Protein AF-A0A350UHZ2-F1 (afdb_monomer_lite)

Radius of gyration: 12.31 Å; chains: 1; bounding box: 33×35×21 Å

pLDDT: mean 82.24, std 12.41, range [42.47, 96.19]

Secondary structure (DSSP, 8-state):
-----HHHHHHHHHHTTTEEEEEEESSSSS-EEEEEESSHHHHHHHHHHHT-TT----S-PPP--

Sequence (65 aa):
PHTTNPAIDQQLAEARPWIRGAKLAGAGGGGFFIMLARDEAAARALRARLKAPRTNLARHGLVVS

Foldseek 3Di:
DQLADPVNVVLLVQLVVFFPDWDADDPSVDDDIDTHGPDPVSVVVSCVSVVDPDDDDDPDDDDDD

Structure (mmCIF, N/CA/C/O backbone):
data_AF-A0A350UHZ2-F1
#
_entry.id   AF-A0A350UHZ2-F1
#
loop_
_atom_site.group_PDB
_atom_site.id
_atom_site.type_symbol
_atom_site.label_atom_id
_atom_site.label_alt_id
_atom_site.label_comp_id
_atom_site.label_asym_id
_atom_site.label_entity_id
_atom_site.label_seq_id
_atom_site.pdbx_PDB_ins_code
_atom_site.Cartn_x
_atom_site.Cartn_y
_atom_site.Cartn_z
_atom_site.occupancy
_atom_site.B_iso_or_equiv
_atom_site.auth_seq_id
_atom_site.auth_comp_id
_atom_site.auth_asym_id
_atom_site.auth_atom_id
_atom_site.pdbx_PDB_model_num
ATOM 1 N N . PRO A 1 1 ? 20.219 -0.433 -4.777 1.00 42.47 1 PRO A N 1
ATOM 2 C CA . PRO A 1 1 ? 20.144 0.295 -3.486 1.00 42.47 1 PRO A CA 1
ATOM 3 C C . PRO A 1 1 ? 19.505 1.678 -3.710 1.00 42.47 1 PRO A C 1
ATOM 5 O O . PRO A 1 1 ? 19.919 2.360 -4.637 1.00 42.47 1 PRO A O 1
ATOM 8 N N . HIS A 1 2 ? 18.484 2.044 -2.921 1.00 50.41 2 HIS A N 1
ATOM 9 C CA . HIS A 1 2 ? 17.662 3.277 -3.036 1.00 50.41 2 HIS A CA 1
ATOM 10 C C . HIS A 1 2 ? 16.523 3.282 -4.076 1.00 50.41 2 HIS A C 1
ATOM 12 O O . HIS A 1 2 ? 16.190 4.307 -4.656 1.00 50.41 2 HIS A O 1
ATOM 18 N N . THR A 1 3 ? 15.869 2.142 -4.285 1.00 51.09 3 THR A N 1
ATOM 19 C CA . THR A 1 3 ? 14.675 1.984 -5.137 1.00 51.09 3 THR A CA 1
ATOM 20 C C . THR A 1 3 ? 13.364 2.332 -4.408 1.00 51.09 3 THR A C 1
ATOM 22 O O . THR A 1 3 ? 12.383 1.594 -4.462 1.00 51.09 3 THR A O 1
ATOM 25 N N . THR A 1 4 ? 13.369 3.441 -3.674 1.00 59.41 4 THR A N 1
ATOM 26 C CA . THR A 1 4 ? 12.180 4.108 -3.136 1.00 59.41 4 THR A CA 1
ATOM 27 C C . THR A 1 4 ? 12.455 5.608 -3.175 1.00 59.41 4 THR A C 1
ATOM 29 O O . THR A 1 4 ? 13.586 6.036 -2.936 1.00 59.41 4 THR A O 1
ATOM 32 N N . ASN A 1 5 ? 11.460 6.401 -3.566 1.00 72.56 5 ASN A N 1
ATOM 33 C CA . ASN A 1 5 ? 11.550 7.856 -3.522 1.00 72.56 5 ASN A CA 1
ATOM 34 C C . ASN A 1 5 ? 10.758 8.378 -2.304 1.00 72.56 5 ASN A C 1
ATOM 36 O O . ASN A 1 5 ? 9.882 7.671 -1.798 1.00 72.56 5 ASN A O 1
ATOM 40 N N . PRO A 1 6 ? 10.996 9.619 -1.847 1.00 81.56 6 PRO A N 1
ATOM 41 C CA . PRO A 1 6 ? 10.316 10.160 -0.667 1.00 81.56 6 PRO A CA 1
ATOM 42 C C . PRO A 1 6 ? 8.780 10.118 -0.737 1.00 81.56 6 PRO A C 1
ATOM 44 O O . PRO A 1 6 ? 8.120 9.967 0.288 1.00 81.56 6 PRO A O 1
ATOM 47 N N . ALA A 1 7 ? 8.194 10.209 -1.936 1.00 80.38 7 ALA A N 1
ATOM 48 C CA . ALA A 1 7 ? 6.746 10.125 -2.114 1.00 80.38 7 ALA A CA 1
ATOM 49 C C . ALA A 1 7 ? 6.213 8.697 -1.888 1.00 80.38 7 ALA A C 1
ATOM 51 O O . ALA A 1 7 ? 5.166 8.522 -1.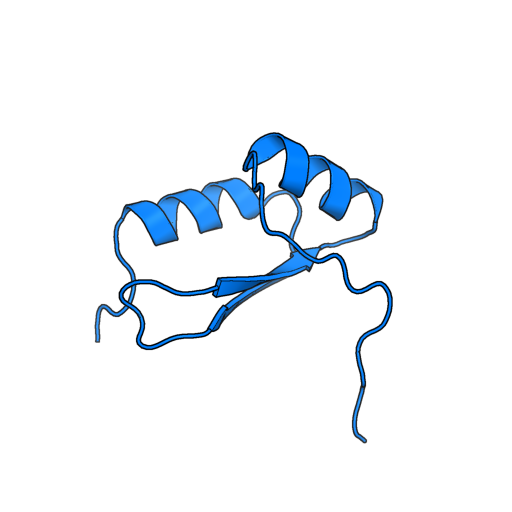266 1.00 80.38 7 ALA A O 1
ATOM 52 N N . ILE A 1 8 ? 6.946 7.677 -2.343 1.00 81.56 8 ILE A N 1
ATOM 53 C CA . ILE A 1 8 ? 6.650 6.256 -2.108 1.00 81.56 8 ILE A CA 1
ATOM 54 C C . ILE A 1 8 ? 6.730 5.953 -0.606 1.00 81.56 8 ILE A C 1
ATOM 56 O O . ILE A 1 8 ? 5.820 5.325 -0.056 1.00 81.56 8 ILE A O 1
ATOM 60 N N . ASP A 1 9 ? 7.767 6.449 0.071 1.00 85.75 9 ASP A N 1
ATOM 61 C CA . ASP A 1 9 ? 7.928 6.279 1.518 1.00 85.75 9 ASP A CA 1
ATOM 62 C C . ASP A 1 9 ? 6.804 6.969 2.301 1.00 85.75 9 ASP A C 1
ATOM 64 O O . ASP A 1 9 ? 6.239 6.375 3.223 1.00 85.75 9 ASP A O 1
ATOM 68 N N . GLN A 1 10 ? 6.417 8.185 1.904 1.00 87.19 10 GLN A N 1
ATOM 69 C CA . GLN A 1 10 ? 5.302 8.899 2.524 1.00 87.19 10 GLN A CA 1
ATOM 70 C C . GLN A 1 10 ? 3.983 8.137 2.353 1.00 87.19 10 GLN A C 1
ATOM 72 O O . GLN A 1 10 ? 3.255 7.948 3.326 1.00 87.19 10 GLN A O 1
ATOM 77 N N . GLN A 1 11 ? 3.681 7.644 1.150 1.00 86.12 11 GLN A N 1
ATOM 78 C CA . GLN A 1 11 ? 2.472 6.851 0.914 1.00 86.12 11 GLN A CA 1
ATOM 79 C C . GLN A 1 11 ? 2.453 5.573 1.760 1.00 86.12 11 GLN A C 1
ATOM 81 O O . GLN A 1 11 ? 1.409 5.199 2.299 1.00 86.12 11 GLN A O 1
ATOM 86 N N . LEU A 1 12 ? 3.602 4.910 1.913 1.00 87.88 12 LEU A N 1
ATOM 87 C CA . LEU A 1 12 ? 3.713 3.719 2.748 1.00 87.88 12 LEU A CA 1
ATOM 88 C C . LEU A 1 12 ? 3.537 4.044 4.238 1.00 87.88 12 LEU A C 1
ATOM 90 O O . LEU A 1 12 ? 2.854 3.301 4.948 1.00 87.88 12 LEU A O 1
ATOM 94 N N . ALA A 1 13 ? 4.120 5.149 4.709 1.00 90.75 13 ALA A N 1
ATOM 95 C CA . ALA A 1 13 ? 3.962 5.630 6.078 1.00 90.75 13 ALA A CA 1
ATOM 96 C C . ALA A 1 13 ? 2.497 5.967 6.382 1.00 90.75 13 ALA A C 1
ATOM 98 O O . ALA A 1 13 ? 1.958 5.519 7.394 1.00 90.75 13 ALA A O 1
ATOM 99 N N . GLU A 1 14 ? 1.827 6.668 5.465 1.00 91.56 14 GLU A N 1
ATOM 100 C CA . GLU A 1 14 ? 0.402 6.968 5.564 1.00 91.56 14 GLU A CA 1
ATOM 101 C C . GLU A 1 14 ? -0.444 5.694 5.582 1.00 91.56 14 GLU A C 1
ATOM 103 O O . GLU A 1 14 ? -1.416 5.640 6.321 1.00 91.56 14 GLU A O 1
ATOM 108 N N . ALA A 1 15 ? -0.072 4.650 4.836 1.00 93.44 15 ALA A N 1
ATOM 109 C CA . ALA A 1 15 ? -0.823 3.397 4.765 1.00 93.44 15 ALA A CA 1
ATOM 110 C C . ALA A 1 15 ? -0.686 2.494 6.008 1.00 93.44 15 ALA A C 1
ATOM 112 O O . ALA A 1 15 ? -1.564 1.657 6.252 1.00 93.44 15 ALA A O 1
ATOM 113 N N . ARG A 1 16 ? 0.383 2.643 6.812 1.00 94.19 16 ARG A N 1
ATOM 114 C CA . ARG A 1 16 ? 0.695 1.769 7.967 1.00 94.19 16 ARG A CA 1
ATOM 115 C C . ARG A 1 16 ? -0.459 1.515 8.949 1.00 94.19 16 ARG A C 1
ATOM 117 O O . ARG A 1 16 ? -0.527 0.392 9.456 1.00 94.19 16 ARG A O 1
ATOM 124 N N . PRO A 1 17 ? -1.380 2.458 9.227 1.00 95.81 17 PRO A N 1
ATOM 125 C CA . PRO A 1 17 ? -2.543 2.232 10.084 1.00 95.81 17 PRO A CA 1
ATOM 126 C C . PRO A 1 17 ? -3.573 1.230 9.540 1.00 95.81 17 PRO A C 1
ATOM 128 O O . PRO A 1 17 ? -4.380 0.732 10.326 1.00 95.81 17 PRO A O 1
ATOM 131 N N . TRP A 1 18 ? -3.513 0.838 8.267 1.00 96.19 18 TRP A N 1
ATOM 132 C CA . TRP A 1 18 ? -4.508 -0.055 7.655 1.00 96.19 18 TRP A CA 1
ATOM 133 C C . TRP A 1 18 ? -3.941 -1.356 7.094 1.00 96.19 18 TRP A C 1
ATOM 135 O O . TRP A 1 18 ? -4.713 -2.248 6.740 1.00 96.19 18 TRP A O 1
ATOM 145 N N . ILE A 1 19 ? -2.617 -1.496 7.029 1.00 95.38 19 ILE A N 1
ATOM 146 C CA . ILE A 1 19 ? -1.964 -2.623 6.354 1.00 95.38 19 ILE A CA 1
ATOM 147 C C . ILE A 1 19 ? -1.155 -3.492 7.321 1.00 95.38 19 ILE A C 1
ATOM 149 O O . ILE A 1 19 ? -0.619 -3.020 8.322 1.00 95.38 19 ILE A O 1
ATOM 153 N N . ARG A 1 20 ? -1.058 -4.784 7.008 1.00 95.38 20 ARG A N 1
ATOM 154 C CA . ARG A 1 20 ? -0.103 -5.735 7.599 1.00 95.38 20 ARG A CA 1
ATOM 155 C C . ARG A 1 20 ? 1.257 -5.661 6.910 1.00 95.38 20 ARG A C 1
ATOM 157 O O . ARG A 1 20 ? 2.275 -5.916 7.537 1.00 95.38 20 ARG A O 1
ATOM 164 N N . GLY A 1 21 ? 1.269 -5.293 5.633 1.00 92.44 21 GLY A N 1
ATOM 165 C CA . GLY A 1 21 ? 2.480 -5.141 4.843 1.00 92.44 21 GLY A CA 1
ATOM 166 C C . GLY A 1 21 ? 2.169 -4.614 3.450 1.00 92.44 21 GLY A C 1
ATOM 167 O O . GLY A 1 21 ? 1.012 -4.582 3.025 1.00 92.44 21 GLY A O 1
ATOM 168 N N . ALA A 1 22 ? 3.213 -4.200 2.744 1.00 91.62 22 ALA A N 1
ATOM 169 C CA . ALA A 1 22 ? 3.126 -3.801 1.352 1.00 91.62 22 ALA A CA 1
ATOM 170 C C . ALA A 1 22 ? 4.372 -4.243 0.593 1.00 91.62 22 ALA A C 1
ATOM 172 O O . ALA A 1 22 ? 5.459 -4.358 1.160 1.00 91.62 22 ALA A O 1
ATOM 173 N N . LYS A 1 23 ? 4.204 -4.442 -0.709 1.00 88.06 23 LYS A N 1
ATOM 174 C CA . LYS A 1 23 ? 5.280 -4.669 -1.659 1.00 88.06 23 LYS A CA 1
ATOM 175 C C . LYS A 1 23 ? 5.120 -3.697 -2.815 1.00 88.06 23 LYS A C 1
ATOM 177 O O . LYS A 1 23 ? 4.045 -3.613 -3.407 1.00 88.06 23 LYS A O 1
ATOM 182 N N . LEU A 1 24 ? 6.186 -2.974 -3.136 1.00 84.50 24 LEU A N 1
ATOM 183 C CA . LEU A 1 24 ? 6.266 -2.222 -4.380 1.00 84.50 24 LEU A CA 1
ATOM 184 C C . LEU A 1 24 ? 6.597 -3.213 -5.501 1.00 84.50 24 LEU A C 1
ATOM 186 O O . LEU A 1 24 ? 7.650 -3.850 -5.483 1.00 84.50 24 LEU A O 1
ATOM 190 N N . ALA A 1 25 ? 5.671 -3.385 -6.436 1.00 80.19 25 ALA A N 1
ATOM 191 C CA . ALA A 1 25 ? 5.866 -4.171 -7.643 1.00 80.19 25 ALA A CA 1
ATOM 192 C C . ALA A 1 25 ? 6.264 -3.225 -8.787 1.00 80.19 25 ALA A C 1
ATOM 194 O O . ALA A 1 25 ? 5.488 -2.354 -9.187 1.00 80.19 25 ALA A O 1
ATOM 195 N N . GLY A 1 26 ? 7.491 -3.383 -9.286 1.00 73.12 26 GLY A N 1
ATOM 196 C CA . GLY A 1 26 ? 8.089 -2.533 -10.318 1.00 73.12 26 GLY A CA 1
ATOM 197 C C . GLY A 1 26 ? 9.601 -2.384 -10.127 1.00 73.12 26 GLY A C 1
ATOM 198 O O . GLY A 1 26 ? 10.171 -2.945 -9.195 1.00 73.12 26 GLY A O 1
ATOM 199 N N . ALA A 1 27 ? 10.254 -1.598 -10.987 1.00 68.25 27 ALA A N 1
ATOM 200 C CA . ALA A 1 27 ? 11.706 -1.374 -10.951 1.00 68.25 27 ALA A CA 1
ATOM 201 C C . ALA A 1 27 ? 12.183 -0.462 -9.796 1.00 68.25 27 ALA A C 1
ATOM 203 O O . ALA A 1 27 ? 13.367 -0.146 -9.714 1.00 68.25 27 ALA A O 1
ATOM 204 N N . GLY A 1 28 ? 11.281 -0.020 -8.907 1.00 56.78 28 GLY A N 1
ATOM 205 C CA . GLY A 1 28 ? 11.631 0.736 -7.700 1.00 56.78 28 GLY A CA 1
ATOM 206 C C . GLY A 1 28 ? 11.566 2.265 -7.793 1.00 56.78 28 GLY A C 1
ATOM 207 O O . GLY A 1 28 ? 11.610 2.941 -6.776 1.00 56.78 28 GLY A O 1
ATOM 208 N N . GLY A 1 29 ? 11.410 2.838 -8.987 1.00 57.91 29 GLY A N 1
ATOM 209 C CA . GLY A 1 29 ? 11.164 4.281 -9.167 1.00 57.91 29 GLY A CA 1
ATOM 210 C C . GLY A 1 29 ? 9.680 4.667 -9.264 1.00 57.91 29 GLY A C 1
ATOM 211 O O . GLY A 1 29 ? 9.352 5.845 -9.361 1.00 57.91 29 GLY A O 1
ATOM 212 N N . GLY A 1 30 ? 8.787 3.673 -9.279 1.00 65.50 30 GLY A N 1
ATOM 213 C CA . GLY A 1 30 ? 7.352 3.798 -9.539 1.00 65.50 30 GLY A CA 1
ATOM 214 C C . GLY A 1 30 ? 6.731 2.426 -9.832 1.00 65.50 30 GLY A C 1
ATOM 215 O O . GLY A 1 30 ? 7.429 1.409 -9.795 1.00 65.50 30 GLY A O 1
ATOM 216 N N . GLY A 1 31 ? 5.426 2.384 -10.114 1.00 79.19 31 GLY A N 1
ATOM 217 C CA . GLY A 1 31 ? 4.695 1.147 -10.410 1.00 79.19 31 GLY A CA 1
ATOM 218 C C . GLY A 1 31 ? 3.447 0.992 -9.548 1.00 79.19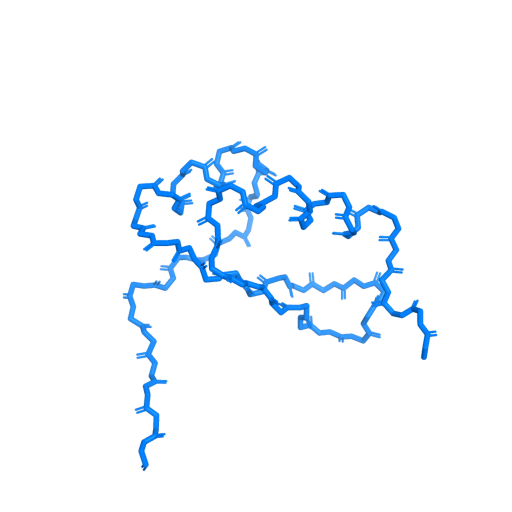 31 GLY A C 1
ATOM 219 O O . GLY A 1 31 ? 2.697 1.949 -9.362 1.00 79.19 31 GLY A O 1
ATOM 220 N N . PHE A 1 32 ? 3.226 -0.214 -9.022 1.00 80.75 32 PHE A N 1
ATOM 221 C CA . PHE A 1 32 ? 2.046 -0.530 -8.220 1.00 80.75 32 PHE A CA 1
ATOM 222 C C . PHE A 1 32 ? 2.446 -0.991 -6.826 1.00 80.75 32 PHE A C 1
ATOM 224 O O . PHE A 1 32 ? 3.340 -1.819 -6.658 1.00 80.75 32 PHE A O 1
ATOM 231 N N . PHE A 1 33 ? 1.730 -0.508 -5.817 1.00 86.38 33 PHE A N 1
ATOM 232 C CA . PHE A 1 33 ? 1.766 -1.130 -4.505 1.00 86.38 33 PHE A CA 1
ATOM 233 C C . PHE A 1 33 ? 0.774 -2.283 -4.442 1.00 86.38 33 PHE A C 1
ATOM 235 O O . PHE A 1 33 ? -0.415 -2.117 -4.716 1.00 86.38 33 PHE A O 1
ATOM 242 N N . ILE A 1 34 ? 1.257 -3.434 -3.992 1.00 89.31 34 ILE A N 1
ATOM 243 C CA . ILE A 1 34 ? 0.418 -4.504 -3.469 1.00 89.31 34 ILE A CA 1
ATOM 244 C C . ILE A 1 34 ? 0.422 -4.336 -1.955 1.00 89.31 34 ILE A C 1
ATOM 246 O O . ILE A 1 34 ? 1.465 -4.479 -1.321 1.00 89.31 34 ILE A O 1
ATOM 250 N N . MET A 1 35 ? -0.726 -3.996 -1.375 1.00 91.56 35 MET A N 1
ATOM 251 C CA . MET A 1 35 ? -0.872 -3.787 0.064 1.00 91.56 35 MET A CA 1
ATOM 252 C C . MET A 1 35 ? -1.827 -4.821 0.647 1.00 91.56 35 MET A C 1
ATOM 254 O O . MET A 1 35 ? -2.928 -5.011 0.133 1.00 91.56 35 MET A O 1
ATOM 258 N N . LEU A 1 36 ? -1.420 -5.4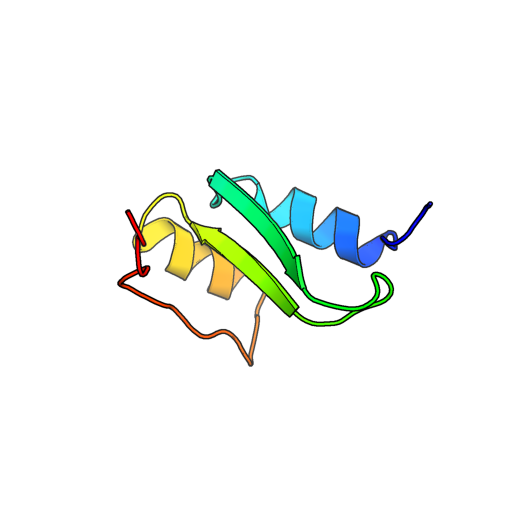59 1.741 1.00 93.44 36 LEU A N 1
ATOM 259 C CA . LEU A 1 36 ? -2.262 -6.389 2.479 1.00 93.44 36 LEU A CA 1
ATOM 260 C C . LEU A 1 36 ? -2.958 -5.629 3.606 1.00 93.44 36 LEU A C 1
ATOM 262 O O . LEU A 1 36 ? -2.332 -5.324 4.621 1.00 93.44 36 LEU A O 1
ATOM 266 N N . ALA A 1 37 ? -4.236 -5.301 3.426 1.00 94.62 37 ALA A N 1
ATOM 267 C CA . ALA A 1 37 ? -5.034 -4.683 4.479 1.00 94.62 37 ALA A CA 1
ATOM 268 C C . ALA A 1 37 ? -5.228 -5.647 5.663 1.00 94.62 37 ALA A C 1
ATOM 270 O O . ALA A 1 37 ? -5.206 -6.865 5.494 1.00 94.62 37 ALA A O 1
ATOM 271 N N . ARG A 1 38 ? -5.415 -5.106 6.872 1.00 94.44 38 ARG A N 1
ATOM 272 C CA . ARG A 1 38 ? -5.690 -5.923 8.070 1.00 94.44 38 ARG A CA 1
ATOM 273 C C . ARG A 1 38 ? -7.030 -6.659 7.976 1.00 94.44 38 ARG A C 1
ATOM 275 O O . ARG A 1 38 ? -7.135 -7.770 8.483 1.00 94.44 38 ARG A O 1
ATOM 282 N N . ASP A 1 39 ? -8.009 -6.011 7.351 1.00 94.19 39 ASP A N 1
ATOM 283 C CA . ASP A 1 39 ? -9.381 -6.463 7.150 1.00 94.19 39 ASP A CA 1
ATOM 284 C C . ASP A 1 39 ? -10.050 -5.631 6.030 1.00 94.19 39 ASP A C 1
ATOM 286 O O . ASP A 1 39 ? -9.443 -4.728 5.438 1.00 94.19 39 ASP A O 1
ATOM 290 N N . GLU A 1 40 ? -11.313 -5.933 5.723 1.00 92.69 40 GLU A N 1
ATOM 291 C CA . GLU A 1 40 ? -12.058 -5.256 4.658 1.00 92.69 40 GLU A CA 1
ATOM 292 C C . GLU A 1 40 ? -12.361 -3.778 4.971 1.00 92.69 40 GLU A C 1
ATOM 294 O O . GLU A 1 40 ? -12.351 -2.936 4.069 1.00 92.69 40 GLU A O 1
ATOM 299 N N . ALA A 1 41 ? -12.610 -3.433 6.238 1.00 94.31 41 ALA A N 1
ATOM 300 C CA . ALA A 1 41 ? -12.886 -2.055 6.637 1.00 94.31 41 ALA A CA 1
ATOM 301 C C . ALA A 1 41 ? -11.636 -1.180 6.481 1.00 94.31 41 ALA A C 1
ATOM 303 O O . ALA A 1 41 ? -11.711 -0.083 5.921 1.00 94.31 41 ALA A O 1
ATOM 304 N N . ALA A 1 42 ? -10.477 -1.704 6.876 1.00 95.31 42 ALA A N 1
ATOM 305 C CA . ALA A 1 42 ? -9.181 -1.083 6.680 1.00 95.31 42 ALA A CA 1
ATOM 306 C C . ALA A 1 42 ? -8.881 -0.868 5.191 1.00 95.31 42 ALA A C 1
ATOM 308 O O . ALA A 1 42 ? -8.403 0.199 4.812 1.00 95.31 42 ALA A O 1
ATOM 309 N N . ALA A 1 43 ? -9.229 -1.825 4.325 1.00 93.44 43 ALA A N 1
ATOM 310 C CA . ALA A 1 43 ? -9.042 -1.671 2.885 1.00 93.44 43 ALA A CA 1
ATOM 311 C C . ALA A 1 43 ? -9.891 -0.532 2.286 1.00 93.44 43 ALA A C 1
ATOM 313 O O . ALA A 1 43 ? -9.412 0.221 1.432 1.00 93.44 43 ALA A O 1
ATOM 314 N N . ARG A 1 44 ? -11.140 -0.370 2.747 1.00 92.12 44 ARG A N 1
ATOM 315 C CA . ARG A 1 44 ? -12.011 0.749 2.341 1.00 92.12 44 ARG A CA 1
ATOM 316 C C . ARG A 1 44 ? -11.474 2.093 2.836 1.00 92.12 44 ARG A C 1
ATOM 318 O O . ARG A 1 44 ? -11.376 3.032 2.048 1.00 92.12 44 ARG A O 1
ATOM 325 N N . ALA A 1 45 ? -11.078 2.169 4.107 1.00 93.69 45 ALA A N 1
ATOM 326 C CA . ALA A 1 45 ? -10.505 3.378 4.697 1.00 93.69 45 ALA A CA 1
ATOM 327 C C . ALA A 1 45 ? -9.206 3.798 3.990 1.00 93.69 45 ALA A C 1
ATOM 329 O O . ALA A 1 45 ? -9.036 4.967 3.645 1.00 93.69 45 ALA A O 1
ATOM 330 N N . LEU A 1 46 ? -8.331 2.834 3.690 1.00 92.44 46 LEU A N 1
ATOM 331 C CA . LEU A 1 46 ? -7.081 3.061 2.970 1.00 92.44 46 LEU A CA 1
ATOM 332 C C . LEU A 1 46 ? -7.318 3.654 1.574 1.00 92.44 46 LEU A C 1
ATOM 334 O O . LEU A 1 46 ? -6.660 4.622 1.200 1.00 92.44 46 LEU A O 1
ATOM 338 N N . ARG A 1 47 ? -8.287 3.126 0.813 1.00 89.75 47 ARG A N 1
ATOM 339 C CA . ARG A 1 47 ? -8.659 3.679 -0.504 1.00 89.75 47 ARG A CA 1
ATOM 340 C C . ARG A 1 47 ? -9.114 5.128 -0.414 1.00 89.75 47 ARG A C 1
ATOM 342 O O . ARG A 1 47 ? -8.677 5.944 -1.223 1.00 89.75 47 ARG A O 1
ATOM 349 N N . ALA A 1 48 ? -9.973 5.437 0.556 1.00 90.56 48 ALA A N 1
ATOM 350 C CA . ALA A 1 48 ? -10.459 6.795 0.769 1.00 90.56 48 ALA A CA 1
ATOM 351 C C . ALA A 1 48 ? -9.308 7.741 1.146 1.00 90.56 48 ALA A C 1
ATOM 353 O O . ALA A 1 48 ? -9.189 8.824 0.574 1.00 90.56 48 ALA A O 1
ATOM 354 N N . ARG A 1 49 ? -8.411 7.307 2.044 1.00 90.69 49 ARG A N 1
ATOM 355 C CA . ARG A 1 49 ? -7.266 8.105 2.4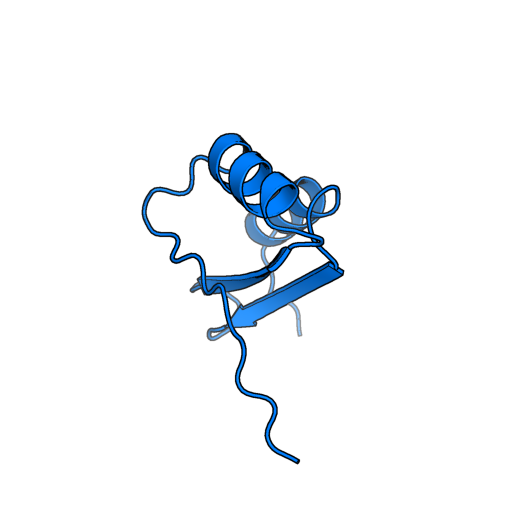99 1.00 90.69 49 ARG A CA 1
ATOM 356 C C . ARG A 1 49 ? -6.249 8.386 1.396 1.00 90.69 49 ARG A C 1
ATOM 358 O O . ARG A 1 49 ? -5.742 9.504 1.327 1.00 90.69 49 ARG A O 1
ATOM 365 N N . LEU A 1 50 ? -5.939 7.388 0.569 1.00 86.06 50 LEU A N 1
ATOM 366 C CA . LEU A 1 50 ? -4.983 7.521 -0.535 1.00 86.06 50 LEU A CA 1
ATOM 367 C C . LEU A 1 50 ? -5.616 8.105 -1.806 1.00 86.06 50 LEU A C 1
ATOM 369 O O . LEU A 1 50 ? -4.903 8.362 -2.772 1.00 86.06 50 LEU A O 1
ATOM 373 N N . LYS A 1 51 ? -6.947 8.286 -1.825 1.00 86.06 51 LYS A N 1
ATOM 374 C CA . LYS A 1 51 ? -7.732 8.723 -2.991 1.00 86.06 51 LYS A CA 1
ATOM 375 C C . LYS A 1 51 ? -7.374 7.949 -4.265 1.00 86.06 51 LYS A C 1
ATOM 377 O O . LYS A 1 51 ? -7.341 8.524 -5.345 1.00 86.06 51 LYS A O 1
ATOM 382 N N . ALA A 1 52 ? -7.062 6.659 -4.137 1.00 77.12 52 ALA A N 1
ATOM 383 C CA . ALA A 1 52 ? -6.410 5.892 -5.192 1.00 77.12 52 ALA A CA 1
ATOM 384 C C . ALA A 1 52 ? -7.420 5.476 -6.287 1.00 77.12 52 ALA A C 1
ATOM 386 O O . ALA A 1 52 ? -8.215 4.554 -6.072 1.00 77.12 52 ALA A O 1
ATOM 387 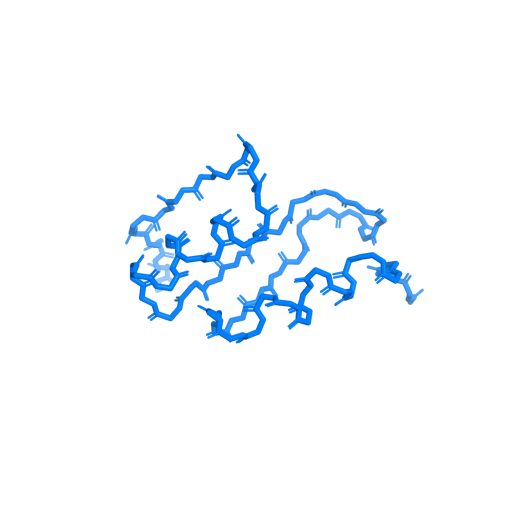N N . PRO A 1 53 ? -7.405 6.117 -7.476 1.00 70.38 53 PRO A N 1
ATOM 388 C CA . PRO A 1 53 ? -8.467 5.961 -8.473 1.00 70.38 53 PRO A CA 1
ATOM 389 C C . PRO A 1 53 ? -8.368 4.641 -9.254 1.00 70.38 53 PRO A C 1
ATOM 391 O O . PRO A 1 53 ? -9.308 4.250 -9.937 1.00 70.38 53 PRO A O 1
ATOM 394 N N . ARG A 1 54 ? -7.232 3.936 -9.158 1.00 73.62 54 ARG A N 1
ATOM 395 C CA . ARG A 1 54 ? -6.937 2.683 -9.873 1.00 73.62 54 ARG A CA 1
ATOM 396 C C . ARG A 1 54 ? -6.466 1.583 -8.926 1.00 73.62 54 ARG A C 1
ATOM 398 O O . ARG A 1 54 ? -5.415 0.980 -9.117 1.00 73.62 54 ARG A O 1
ATOM 405 N N . THR A 1 55 ? -7.236 1.334 -7.874 1.00 77.88 55 THR A N 1
ATOM 406 C CA . THR A 1 55 ? -6.983 0.215 -6.956 1.00 77.88 55 THR A CA 1
ATOM 407 C C . THR A 1 55 ? -7.953 -0.923 -7.253 1.00 77.88 55 THR A C 1
ATOM 409 O O . THR A 1 55 ? -9.152 -0.688 -7.415 1.00 77.88 55 THR A O 1
ATOM 412 N N . ASN A 1 56 ? -7.459 -2.163 -7.233 1.00 81.25 56 ASN A N 1
ATOM 413 C CA . ASN A 1 56 ? -8.269 -3.383 -7.189 1.00 81.25 56 ASN A CA 1
ATOM 414 C C . ASN A 1 56 ? -8.227 -3.972 -5.775 1.00 81.25 56 ASN A C 1
ATOM 416 O O . ASN A 1 56 ? -7.188 -3.942 -5.123 1.00 81.25 56 ASN A O 1
ATOM 420 N N . LEU A 1 57 ? -9.373 -4.438 -5.269 1.00 81.06 57 LEU A N 1
ATOM 421 C CA . LEU A 1 57 ? -9.469 -5.071 -3.952 1.00 81.06 57 LEU A CA 1
ATOM 422 C C . LEU A 1 57 ? -9.663 -6.570 -4.158 1.00 81.06 57 LEU A C 1
ATOM 424 O O . LEU A 1 57 ? -10.772 -7.015 -4.444 1.00 81.06 57 LEU A O 1
ATOM 428 N N . ALA A 1 58 ? -8.588 -7.339 -4.019 1.00 80.94 58 ALA A N 1
ATOM 429 C CA . ALA A 1 58 ? -8.696 -8.788 -3.977 1.00 80.94 58 ALA A CA 1
ATOM 430 C C . ALA A 1 58 ? -9.263 -9.209 -2.613 1.00 80.94 58 ALA A C 1
ATOM 432 O O . ALA A 1 58 ? -8.725 -8.828 -1.575 1.00 80.94 58 ALA A O 1
ATOM 433 N N . ARG A 1 59 ? -10.360 -9.976 -2.616 1.00 79.75 59 ARG A N 1
ATOM 434 C CA . ARG A 1 59 ? -10.944 -10.573 -1.398 1.00 79.75 59 ARG A CA 1
ATOM 435 C C . ARG A 1 59 ? -10.291 -11.905 -1.029 1.00 79.75 59 ARG A C 1
ATOM 437 O O . ARG A 1 59 ? -10.318 -12.296 0.130 1.00 79.75 59 ARG A O 1
ATOM 444 N N . HIS A 1 60 ? -9.688 -12.572 -2.010 1.00 79.38 60 HIS A N 1
ATOM 445 C CA . HIS A 1 60 ? -9.051 -13.873 -1.855 1.00 79.38 60 HIS A CA 1
ATOM 446 C C . HIS A 1 60 ? -7.635 -13.807 -2.426 1.00 79.38 60 HIS A C 1
ATOM 448 O O . HIS A 1 60 ? -7.432 -13.290 -3.526 1.00 79.38 60 HIS A O 1
ATOM 454 N N . GLY A 1 61 ? -6.665 -14.308 -1.665 1.00 73.19 61 GLY A N 1
ATOM 455 C CA . GLY A 1 61 ? -5.311 -14.572 -2.144 1.00 73.19 61 GLY A CA 1
ATOM 456 C C . GLY A 1 61 ? -5.155 -16.057 -2.457 1.00 73.19 61 GLY A C 1
ATOM 457 O O . GLY A 1 61 ? -5.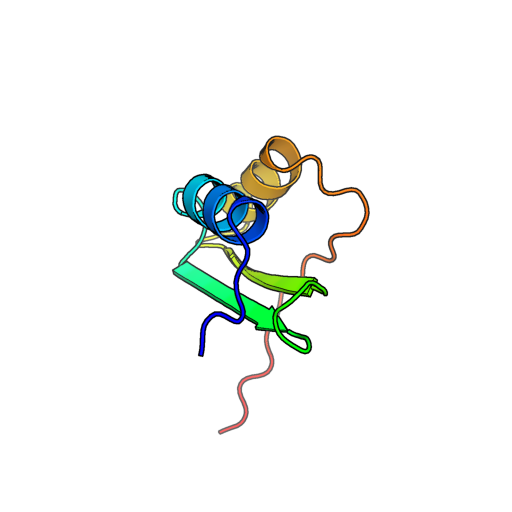771 -16.891 -1.798 1.00 73.19 61 GLY A O 1
ATOM 458 N N . LEU A 1 62 ? -4.336 -16.387 -3.453 1.00 76.25 62 LEU A N 1
ATOM 459 C CA . LEU A 1 62 ? -3.935 -17.768 -3.701 1.00 76.25 62 LEU A CA 1
ATOM 460 C C . LEU A 1 62 ? -2.788 -18.116 -2.748 1.00 76.25 62 LEU A C 1
ATOM 462 O O . LEU A 1 62 ? -1.728 -17.493 -2.808 1.00 76.25 62 LEU A O 1
ATOM 466 N N . VAL A 1 63 ? -2.999 -19.103 -1.881 1.00 72.56 63 VAL A N 1
ATOM 467 C CA . VAL A 1 63 ? -1.912 -19.762 -1.151 1.00 72.56 63 VAL A CA 1
ATOM 468 C C . VAL A 1 63 ? -1.527 -20.985 -1.968 1.00 72.56 63 VAL A C 1
ATOM 470 O O . VAL A 1 63 ? -2.367 -21.847 -2.209 1.00 72.56 63 VAL A O 1
ATOM 473 N N . VAL A 1 64 ? -0.281 -21.031 -2.428 1.00 74.06 64 VAL A N 1
ATOM 474 C CA . VAL A 1 64 ? 0.281 -22.218 -3.075 1.00 74.06 64 VAL A CA 1
ATOM 475 C C . VAL A 1 64 ? 1.098 -22.935 -2.007 1.00 74.06 64 VAL A C 1
ATOM 477 O O . VAL A 1 64 ? 2.069 -22.366 -1.506 1.00 74.06 64 VAL A O 1
ATOM 480 N N . SER A 1 65 ? 0.627 -24.111 -1.597 1.00 69.56 65 SER A N 1
ATOM 481 C CA . SER A 1 65 ? 1.313 -25.038 -0.687 1.00 69.56 65 SER A CA 1
ATOM 482 C C . SER A 1 65 ? 2.277 -25.936 -1.442 1.00 69.56 65 SER A C 1
ATOM 484 O O . SER A 1 65 ? 1.842 -26.431 -2.508 1.00 69.56 65 SER A O 1
#